Protein AF-A0A9D1WS43-F1 (afdb_monomer)

pLDDT: mean 86.1, std 12.15, range [51.59, 97.19]

Radius of gyration: 12.12 Å; Cα contacts (8 Å, |Δi|>4): 160; chains: 1; bounding box: 29×26×30 Å

Secondary structure (DSSP, 8-state):
-EEEEEEET-SS-TT-BEEE-TT--EEE-SSSTHHHHHHHHHHHHHHHHT--EEEEEE-SS-SGGGTT---SEEEEEEE----

Foldseek 3Di:
DFWCQKWAQQPAGGGFDWDQDPVRDIDGDPGDDPVSVVLSVCQVVCQVVQDKDKDKADLCCPDVVNVPRNSPIITIDIDHHDD

Structure (mmCIF, N/CA/C/O backbone):
data_AF-A0A9D1WS43-F1
#
_entry.id   AF-A0A9D1WS43-F1
#
loop_
_atom_site.group_PDB
_atom_site.id
_atom_site.type_symbol
_atom_site.label_atom_id
_atom_site.label_alt_id
_atom_site.label_comp_id
_atom_site.label_asym_id
_atom_site.label_entity_id
_atom_site.label_seq_id
_atom_site.pdbx_PDB_ins_code
_atom_site.Cartn_x
_atom_site.Cartn_y
_atom_site.Cartn_z
_atom_site.occupancy
_atom_site.B_iso_or_equiv
_atom_site.auth_seq_id
_atom_site.auth_comp_id
_atom_site.auth_asym_id
_atom_site.auth_atom_id
_atom_site.pdbx_PDB_model_num
ATOM 1 N N . ALA A 1 1 ? -5.370 4.144 1.986 1.00 95.38 1 ALA A N 1
ATOM 2 C CA . ALA A 1 1 ? -3.959 4.005 1.575 1.00 95.38 1 ALA A CA 1
ATOM 3 C C . ALA A 1 1 ? -3.440 5.326 1.005 1.00 95.38 1 ALA A C 1
ATOM 5 O O . ALA A 1 1 ? -4.120 5.915 0.170 1.00 95.38 1 ALA A O 1
ATOM 6 N N . THR A 1 2 ? -2.272 5.797 1.442 1.00 96.75 2 THR A N 1
ATOM 7 C CA . THR A 1 2 ? -1.609 7.015 0.936 1.00 96.75 2 THR A CA 1
ATOM 8 C C . THR A 1 2 ? -0.148 6.711 0.624 1.00 96.75 2 THR A C 1
ATOM 10 O O . THR A 1 2 ? 0.548 6.188 1.487 1.00 96.75 2 THR A O 1
ATOM 13 N N . VAL A 1 3 ? 0.338 7.067 -0.564 1.00 96.31 3 VAL A N 1
ATOM 14 C CA . VAL A 1 3 ? 1.771 6.990 -0.885 1.00 96.31 3 VAL A CA 1
ATOM 15 C C . VAL A 1 3 ? 2.515 8.070 -0.101 1.00 96.31 3 VAL A C 1
ATOM 17 O O . VAL A 1 3 ? 2.214 9.256 -0.241 1.00 96.31 3 VAL A O 1
ATOM 20 N N . LEU A 1 4 ? 3.474 7.653 0.718 1.00 96.62 4 LEU A N 1
ATOM 21 C CA . LEU A 1 4 ? 4.380 8.524 1.463 1.00 96.62 4 LEU A CA 1
ATOM 22 C C . LEU A 1 4 ? 5.639 8.822 0.652 1.00 96.62 4 LEU A C 1
ATOM 24 O O . LEU A 1 4 ? 6.053 9.971 0.552 1.00 96.62 4 LEU A O 1
ATOM 28 N N . GLU A 1 5 ? 6.217 7.791 0.037 1.00 94.81 5 GLU A N 1
ATOM 29 C CA . GLU A 1 5 ? 7.480 7.898 -0.689 1.00 94.81 5 GLU A CA 1
ATOM 30 C C . GLU A 1 5 ? 7.458 7.074 -1.969 1.00 94.81 5 GLU A C 1
ATOM 32 O O . GLU A 1 5 ? 6.784 6.044 -2.061 1.00 94.81 5 GLU A O 1
ATOM 37 N N . LYS A 1 6 ? 8.242 7.531 -2.945 1.00 92.44 6 LYS A N 1
ATOM 38 C CA . LYS A 1 6 ? 8.445 6.872 -4.229 1.00 92.44 6 LYS A CA 1
ATOM 39 C C . LYS A 1 6 ? 9.934 6.769 -4.515 1.00 92.44 6 LYS A C 1
ATOM 41 O O . LYS A 1 6 ? 10.639 7.774 -4.478 1.00 92.44 6 LYS A O 1
ATOM 46 N N . GLN A 1 7 ? 10.381 5.573 -4.863 1.00 89.88 7 GLN A N 1
ATOM 47 C CA . GLN A 1 7 ? 11.750 5.292 -5.279 1.00 89.88 7 GLN A CA 1
ATOM 48 C C . GLN A 1 7 ? 11.741 4.716 -6.694 1.00 89.88 7 GLN A C 1
ATOM 50 O O . GLN A 1 7 ? 10.853 3.939 -7.053 1.00 89.88 7 GLN A O 1
ATOM 55 N N . GLY A 1 8 ? 12.728 5.107 -7.500 1.00 86.38 8 GLY A N 1
ATOM 56 C CA . GLY A 1 8 ? 12.861 4.654 -8.883 1.00 86.38 8 GLY A CA 1
ATOM 57 C C . GLY A 1 8 ? 11.664 5.022 -9.765 1.00 86.38 8 GLY A C 1
ATOM 58 O O . GLY A 1 8 ? 11.036 6.077 -9.614 1.00 86.38 8 GLY A O 1
ATOM 59 N N . SER A 1 9 ? 11.342 4.121 -10.687 1.00 83.50 9 SER A N 1
ATOM 60 C CA . SER A 1 9 ? 10.352 4.335 -11.748 1.00 83.50 9 SER A CA 1
ATOM 61 C C . SER A 1 9 ? 8.937 3.877 -11.367 1.00 83.50 9 SER A C 1
ATOM 63 O O . SER A 1 9 ? 8.097 3.621 -12.227 1.00 83.50 9 SER A O 1
ATOM 65 N N . ALA A 1 10 ? 8.636 3.830 -10.065 1.00 83.75 10 ALA A N 1
ATOM 66 C CA . ALA A 1 10 ? 7.293 3.538 -9.580 1.00 83.75 10 ALA A CA 1
ATOM 67 C C . ALA A 1 10 ? 6.239 4.530 -10.154 1.00 83.75 10 ALA A C 1
ATOM 69 O O . ALA A 1 10 ? 6.525 5.730 -10.310 1.00 83.75 10 ALA A O 1
ATOM 70 N N . PRO A 1 11 ? 5.021 4.048 -10.472 1.00 79.38 11 PRO A N 1
ATOM 71 C CA . PRO A 1 11 ? 4.057 4.745 -11.336 1.00 79.38 11 PRO A CA 1
ATOM 72 C C . PRO A 1 11 ? 3.323 5.923 -10.682 1.00 79.38 11 PRO A C 1
ATOM 74 O O . PRO A 1 11 ? 2.896 6.845 -11.377 1.00 79.38 11 PRO A O 1
ATOM 77 N N . ARG A 1 12 ? 3.168 5.934 -9.352 1.00 86.19 12 ARG A N 1
ATOM 78 C CA . ARG A 1 12 ? 2.520 7.033 -8.612 1.00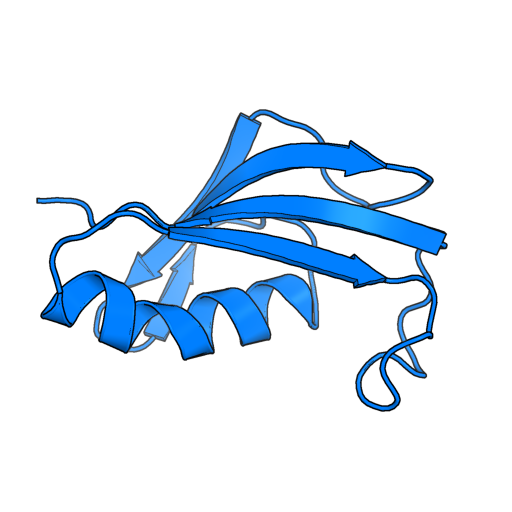 86.19 12 ARG A CA 1
ATOM 79 C C . ARG A 1 12 ? 3.475 7.623 -7.582 1.00 86.19 12 ARG A C 1
ATOM 81 O O . ARG A 1 12 ? 4.336 6.931 -7.058 1.00 86.19 12 ARG A O 1
ATOM 88 N N . GLY A 1 13 ? 3.346 8.923 -7.332 1.00 90.75 13 GLY A N 1
ATOM 89 C CA . GLY A 1 13 ? 4.184 9.651 -6.379 1.00 90.75 13 GLY A CA 1
ATOM 90 C C . GLY A 1 13 ? 3.523 9.875 -5.017 1.00 90.75 13 GLY A C 1
ATOM 91 O O . GLY A 1 13 ? 2.343 9.547 -4.846 1.00 90.75 13 GLY A O 1
ATOM 92 N N . PRO A 1 14 ? 4.273 10.467 -4.068 1.00 96.19 14 PRO A N 1
ATOM 93 C CA . PRO A 1 14 ? 3.752 10.889 -2.772 1.00 96.19 14 PRO A CA 1
ATOM 94 C C . PRO A 1 14 ? 2.450 11.682 -2.893 1.00 96.19 14 PRO A C 1
ATOM 96 O O . PRO A 1 14 ? 2.277 12.491 -3.805 1.00 96.19 14 PRO A O 1
ATOM 99 N N . GLY A 1 15 ? 1.518 11.430 -1.978 1.00 95.25 15 GLY A N 1
ATOM 100 C CA . GLY A 1 15 ? 0.197 12.057 -1.968 1.00 95.25 15 GLY A CA 1
ATOM 101 C C . GLY A 1 15 ? -0.860 11.345 -2.815 1.00 95.25 15 GLY A C 1
ATOM 102 O O . GLY A 1 15 ? -2.042 11.643 -2.648 1.00 95.25 15 GLY A O 1
ATOM 103 N N . ALA A 1 16 ? -0.497 10.370 -3.658 1.00 95.69 16 ALA A N 1
ATOM 104 C CA . ALA A 1 16 ? -1.486 9.494 -4.287 1.00 95.69 16 ALA A CA 1
ATOM 105 C C . ALA A 1 16 ? -2.257 8.699 -3.220 1.00 95.69 16 ALA A C 1
ATOM 107 O O . ALA A 1 16 ? -1.675 8.224 -2.241 1.00 95.69 16 ALA A O 1
ATOM 108 N N . LYS A 1 17 ? -3.573 8.561 -3.405 1.00 95.94 17 LYS A N 1
ATOM 109 C CA . LYS A 1 17 ? -4.473 7.928 -2.437 1.00 95.94 17 LYS A CA 1
ATOM 110 C C . LYS A 1 17 ? -5.358 6.884 -3.100 1.00 95.94 17 LYS A C 1
ATOM 112 O O . LYS A 1 17 ? -5.750 7.024 -4.256 1.00 95.94 17 LYS A O 1
ATOM 117 N N . MET A 1 18 ? -5.696 5.873 -2.312 1.00 96.25 18 MET A N 1
ATOM 118 C CA . MET A 1 18 ? -6.682 4.852 -2.636 1.00 96.25 18 MET A CA 1
ATOM 119 C C . MET A 1 18 ? -7.502 4.535 -1.386 1.00 96.25 18 MET A C 1
ATOM 121 O O . MET A 1 18 ? -6.942 4.384 -0.292 1.00 96.25 18 MET A O 1
ATOM 125 N N . LEU A 1 19 ? -8.818 4.433 -1.546 1.00 96.31 19 LEU A N 1
ATOM 126 C CA . LEU A 1 19 ? -9.734 3.941 -0.521 1.00 96.31 19 LEU A CA 1
ATOM 127 C C . LEU A 1 19 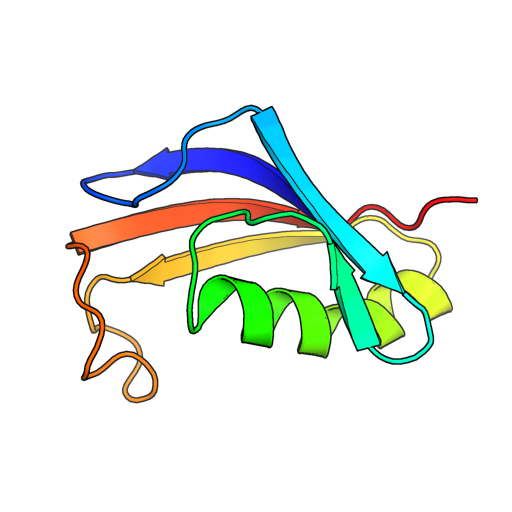? -10.002 2.456 -0.744 1.00 96.31 19 LEU A C 1
ATOM 129 O O . LEU A 1 19 ? -10.073 1.999 -1.884 1.00 96.31 19 LEU A O 1
ATOM 133 N N . ILE A 1 20 ? -10.155 1.734 0.360 1.00 95.25 20 ILE A N 1
ATOM 134 C CA . ILE A 1 20 ? -10.456 0.305 0.389 1.00 95.25 20 ILE A CA 1
ATOM 135 C C . ILE A 1 20 ? -11.713 0.169 1.243 1.00 95.25 20 ILE A C 1
ATOM 137 O O . ILE A 1 20 ? -11.692 0.555 2.412 1.00 95.25 20 ILE A O 1
ATOM 141 N N . SER A 1 21 ? -12.813 -0.293 0.651 1.00 92.31 21 SER A N 1
ATOM 142 C CA . SER A 1 21 ? -14.052 -0.524 1.395 1.00 92.31 21 SER A CA 1
ATOM 143 C C . SER A 1 21 ? -13.965 -1.813 2.223 1.00 92.31 21 SER A C 1
ATOM 145 O O . SER A 1 21 ? -13.138 -2.677 1.913 1.00 92.31 21 SER A O 1
ATOM 147 N N . PRO A 1 22 ? -14.819 -1.990 3.247 1.00 86.62 22 PRO A N 1
ATOM 148 C CA . PRO A 1 22 ? -14.907 -3.245 3.999 1.00 86.62 22 PRO A CA 1
ATOM 149 C C . PRO A 1 22 ? -15.189 -4.470 3.116 1.00 86.62 22 PRO A C 1
ATOM 151 O O . PRO A 1 22 ? -14.734 -5.569 3.410 1.00 86.62 22 PRO A O 1
ATOM 154 N N . GLU A 1 23 ? -15.888 -4.274 1.998 1.00 88.75 23 GLU A N 1
ATOM 155 C CA . GLU A 1 23 ? -16.187 -5.300 0.991 1.00 88.75 23 GLU A CA 1
ATOM 156 C C . GLU A 1 23 ? -15.020 -5.535 0.012 1.00 88.75 23 GLU A C 1
ATOM 158 O O . GLU A 1 23 ? -15.164 -6.263 -0.968 1.00 88.75 23 GLU A O 1
ATOM 163 N N . GLY A 1 24 ? -13.866 -4.898 0.238 1.00 86.56 24 GLY A N 1
ATOM 164 C CA . GLY A 1 24 ? -12.674 -5.013 -0.602 1.00 86.56 24 GLY A CA 1
ATOM 165 C C . GLY A 1 24 ? -12.715 -4.172 -1.878 1.00 86.56 24 GLY A C 1
ATOM 166 O O . GLY A 1 24 ? -11.855 -4.333 -2.745 1.00 86.56 24 GLY A O 1
ATOM 167 N N . ARG A 1 25 ? -13.687 -3.262 -2.030 1.00 92.31 25 ARG A N 1
ATOM 168 C CA . ARG A 1 25 ? -13.785 -2.417 -3.225 1.00 92.31 25 ARG A CA 1
ATOM 169 C C . ARG A 1 25 ? -12.746 -1.302 -3.186 1.00 92.31 25 ARG A C 1
ATOM 171 O O . ARG A 1 25 ? -12.602 -0.610 -2.180 1.00 92.31 25 ARG A O 1
ATOM 178 N N . LEU A 1 26 ? -12.054 -1.109 -4.305 1.00 94.44 26 LEU A N 1
ATOM 179 C CA . LEU A 1 26 ? -10.992 -0.116 -4.444 1.00 94.44 26 LEU A CA 1
ATOM 180 C C . LEU A 1 26 ? -11.504 1.142 -5.149 1.00 94.44 26 LEU A C 1
ATOM 182 O O . LEU A 1 26 ? -12.196 1.051 -6.165 1.00 94.44 26 LEU A O 1
ATOM 186 N N . TYR A 1 27 ? -11.135 2.313 -4.628 1.00 94.88 27 TYR A N 1
ATOM 187 C CA . TYR A 1 27 ? -11.408 3.609 -5.254 1.00 94.88 27 TYR A CA 1
ATOM 188 C C . TYR A 1 27 ? -10.128 4.437 -5.333 1.00 94.88 27 TYR A C 1
ATOM 190 O O . TYR A 1 27 ? -9.500 4.722 -4.311 1.00 94.88 27 TYR A O 1
ATOM 198 N N . GLY A 1 28 ? -9.763 4.861 -6.542 1.00 93.56 28 GLY A N 1
ATOM 199 C CA . GLY A 1 28 ? -8.465 5.481 -6.810 1.00 93.56 28 GLY A CA 1
ATOM 200 C C . GLY A 1 28 ? -7.348 4.447 -6.973 1.00 93.56 28 GLY A C 1
ATOM 201 O O . GLY A 1 28 ? -7.597 3.247 -6.988 1.00 93.56 28 GLY A O 1
ATOM 202 N N . THR A 1 29 ? -6.115 4.928 -7.123 1.00 93.19 29 THR A N 1
ATOM 203 C CA . THR A 1 29 ? -4.930 4.091 -7.347 1.00 93.19 29 THR A CA 1
ATOM 204 C C . THR A 1 29 ? -3.709 4.704 -6.667 1.00 93.19 29 THR A C 1
ATOM 206 O O . THR A 1 29 ? -3.478 5.918 -6.726 1.00 93.19 29 THR A O 1
ATOM 209 N N . ILE A 1 30 ? -2.916 3.850 -6.025 1.00 91.94 30 ILE A N 1
ATOM 210 C CA . ILE A 1 30 ? -1.616 4.196 -5.428 1.00 91.94 30 ILE A CA 1
ATOM 211 C C . ILE A 1 30 ? -0.438 3.673 -6.246 1.00 91.94 30 ILE A C 1
ATOM 213 O O . ILE A 1 30 ? 0.698 3.961 -5.896 1.00 91.94 30 ILE A O 1
ATOM 217 N N . GLY A 1 31 ? -0.680 2.946 -7.336 1.00 82.00 31 GLY A N 1
ATOM 218 C CA . GLY A 1 31 ? 0.398 2.374 -8.135 1.00 82.00 31 GLY A CA 1
ATOM 219 C C . GLY A 1 31 ? -0.049 1.417 -9.238 1.00 82.00 31 GLY A C 1
ATOM 220 O O . GLY A 1 31 ? 0.656 1.287 -10.228 1.00 82.00 31 GLY A O 1
ATOM 221 N N . GLY A 1 32 ? -1.229 0.806 -9.133 1.00 77.62 32 GLY A N 1
ATOM 222 C CA . GLY A 1 32 ? -1.651 -0.252 -10.050 1.00 77.62 32 GLY A CA 1
ATOM 223 C C . GLY A 1 32 ? -1.113 -1.628 -9.647 1.00 77.62 32 GLY A C 1
ATOM 224 O O . GLY A 1 32 ? -0.038 -1.749 -9.055 1.00 77.62 32 GLY A O 1
ATOM 225 N N . GLY A 1 33 ? -1.860 -2.680 -9.980 1.00 82.62 33 GLY A N 1
ATOM 226 C CA . GLY A 1 33 ? -1.375 -4.061 -9.946 1.00 82.62 33 GLY A CA 1
ATO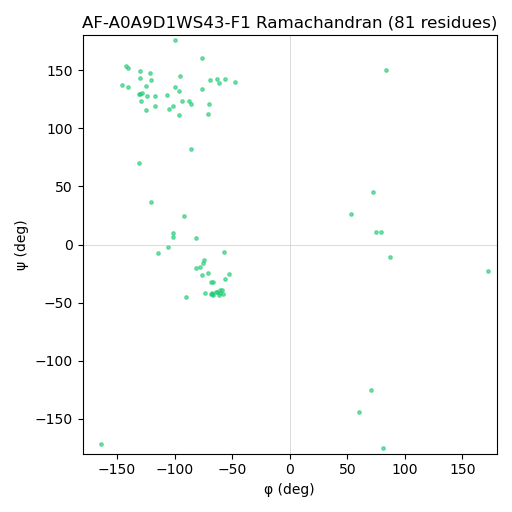M 227 C C . GLY A 1 33 ? -1.154 -4.615 -8.535 1.00 82.62 33 GLY A C 1
ATOM 228 O O . GLY A 1 33 ? -2.065 -4.633 -7.705 1.00 82.62 33 GLY A O 1
ATOM 229 N N . SER A 1 34 ? 0.055 -5.115 -8.264 1.00 81.25 34 SER A N 1
ATOM 230 C CA . SER A 1 34 ? 0.376 -5.850 -7.032 1.00 81.25 34 SER A CA 1
ATOM 231 C C . SER A 1 34 ? 0.356 -4.986 -5.773 1.00 81.25 34 SER A C 1
ATOM 233 O O . SER A 1 34 ? -0.062 -5.460 -4.717 1.00 81.25 34 SER A O 1
ATOM 235 N N . CYS A 1 35 ? 0.712 -3.703 -5.877 1.00 85.75 35 CYS A N 1
ATOM 236 C CA . CYS A 1 35 ? 0.667 -2.768 -4.750 1.00 85.75 35 CYS A CA 1
ATOM 237 C C . CYS A 1 35 ? -0.760 -2.616 -4.193 1.00 85.75 35 CYS A C 1
ATOM 239 O O . CYS A 1 35 ? -0.974 -2.579 -2.981 1.00 85.75 35 CYS A O 1
ATOM 241 N N . GLU A 1 36 ? -1.756 -2.579 -5.077 1.00 90.69 36 GLU A N 1
ATOM 242 C CA . GLU A 1 36 ? -3.163 -2.433 -4.700 1.00 90.69 36 GLU A CA 1
ATOM 243 C C . GLU A 1 36 ? -3.713 -3.720 -4.097 1.00 90.69 36 GLU A C 1
ATOM 245 O O . GLU A 1 36 ? -4.391 -3.672 -3.071 1.00 90.69 36 GLU A O 1
ATOM 250 N N . ALA A 1 37 ? -3.356 -4.867 -4.679 1.00 88.69 37 ALA A N 1
ATOM 251 C CA . ALA A 1 37 ? -3.710 -6.177 -4.144 1.00 88.69 37 ALA A CA 1
ATOM 252 C C . ALA A 1 37 ? -3.119 -6.399 -2.742 1.00 88.69 37 ALA A C 1
ATOM 254 O O . ALA A 1 37 ? -3.819 -6.859 -1.840 1.00 88.69 37 ALA A O 1
ATOM 255 N N . ALA A 1 38 ? -1.857 -6.021 -2.528 1.00 87.44 38 ALA A N 1
ATOM 256 C CA . ALA A 1 38 ? -1.198 -6.142 -1.232 1.00 87.44 38 ALA A CA 1
ATOM 257 C C . ALA A 1 38 ? -1.804 -5.191 -0.186 1.00 87.44 38 ALA A C 1
ATOM 259 O O . ALA A 1 38 ? -2.080 -5.602 0.941 1.00 87.44 38 ALA A O 1
ATOM 260 N N . ALA A 1 39 ? -2.091 -3.942 -0.566 1.00 91.50 39 ALA A N 1
ATOM 261 C CA . ALA A 1 39 ? -2.799 -2.999 0.297 1.00 91.50 39 ALA A CA 1
ATOM 262 C C . ALA A 1 39 ? -4.206 -3.502 0.673 1.00 91.50 39 ALA A C 1
ATOM 264 O O . ALA A 1 39 ? -4.602 -3.393 1.834 1.00 91.50 39 ALA A O 1
ATOM 265 N N . ALA A 1 40 ? -4.943 -4.083 -0.279 1.00 92.44 40 ALA A N 1
ATOM 266 C CA . ALA A 1 40 ? -6.257 -4.679 -0.040 1.00 92.44 40 ALA A CA 1
ATOM 267 C C . ALA A 1 40 ? -6.181 -5.889 0.904 1.00 92.44 40 ALA A C 1
ATOM 269 O O . ALA A 1 40 ? -7.006 -6.009 1.805 1.00 92.44 40 ALA A O 1
ATOM 270 N N . ALA A 1 41 ? -5.166 -6.743 0.753 1.00 91.38 41 ALA A N 1
ATOM 271 C CA . ALA A 1 41 ? -4.952 -7.901 1.620 1.00 91.38 41 ALA A CA 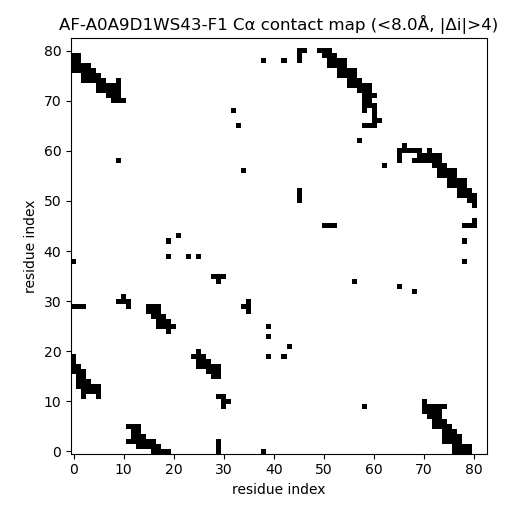1
ATOM 272 C C . ALA A 1 41 ? -4.592 -7.513 3.067 1.00 91.38 41 ALA A C 1
ATOM 274 O O . ALA A 1 41 ? -4.978 -8.212 4.001 1.00 91.38 41 ALA A O 1
ATOM 275 N N . ALA A 1 42 ? -3.888 -6.395 3.267 1.00 91.44 42 ALA A N 1
ATOM 276 C CA . ALA A 1 42 ? -3.535 -5.886 4.595 1.00 91.44 42 ALA A CA 1
ATOM 277 C C . ALA A 1 42 ? -4.673 -5.096 5.276 1.00 91.44 42 ALA A C 1
ATOM 279 O O . ALA A 1 42 ? -4.682 -4.945 6.501 1.00 91.44 42 ALA A O 1
ATOM 280 N N . ALA A 1 43 ? -5.650 -4.598 4.510 1.00 92.75 43 ALA A N 1
ATOM 281 C CA . ALA A 1 43 ? -6.716 -3.737 5.022 1.00 92.75 43 ALA A CA 1
ATOM 282 C C . ALA A 1 43 ? -7.557 -4.353 6.163 1.00 92.75 43 ALA A C 1
ATOM 284 O O . ALA A 1 43 ? -7.790 -3.641 7.141 1.00 92.75 43 ALA A O 1
ATOM 285 N N . PRO A 1 44 ? -7.970 -5.641 6.133 1.00 92.44 44 PRO A N 1
ATOM 286 C CA . PRO A 1 44 ? -8.752 -6.235 7.220 1.00 92.44 44 PRO A CA 1
ATOM 287 C C . PRO A 1 44 ? -8.037 -6.181 8.573 1.00 92.44 44 PRO A C 1
ATOM 289 O O . PRO A 1 44 ? -8.661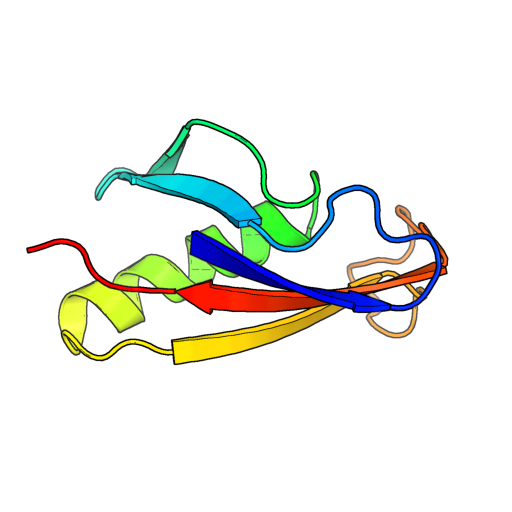 -5.896 9.593 1.00 92.44 44 PRO A O 1
ATOM 292 N N . GLN A 1 45 ? -6.719 -6.400 8.584 1.00 92.25 45 GLN A N 1
ATOM 293 C CA . GLN A 1 45 ? -5.924 -6.347 9.809 1.00 92.25 45 GLN A CA 1
ATOM 294 C C . GLN A 1 45 ? -5.825 -4.918 10.353 1.00 92.25 45 GLN A C 1
ATOM 296 O O . GLN A 1 45 ? -5.974 -4.718 11.556 1.00 92.25 45 GLN A O 1
ATOM 301 N N . VAL A 1 46 ? -5.609 -3.932 9.478 1.00 94.38 46 VAL A N 1
ATOM 302 C CA . VAL A 1 46 ? -5.548 -2.502 9.836 1.00 94.38 46 VAL A CA 1
ATOM 303 C C . VAL A 1 46 ? -6.887 -2.013 10.397 1.00 94.38 46 VAL A C 1
ATOM 305 O O . VAL A 1 46 ? -6.923 -1.281 11.387 1.00 94.38 46 VAL A O 1
ATOM 308 N N . LEU A 1 47 ? -8.001 -2.452 9.804 1.00 91.81 47 LEU A N 1
ATOM 309 C CA . LEU A 1 47 ? -9.345 -2.140 10.293 1.00 91.81 47 LEU A CA 1
ATOM 310 C C . LEU A 1 47 ? -9.622 -2.784 11.656 1.00 91.81 47 LEU A C 1
ATOM 312 O O . LEU A 1 47 ? -10.152 -2.117 12.544 1.00 91.81 47 LEU A O 1
ATOM 316 N N . ALA A 1 48 ? -9.238 -4.051 11.842 1.00 92.56 48 ALA A N 1
ATOM 317 C CA . ALA A 1 48 ? -9.437 -4.771 13.098 1.00 92.56 48 ALA A CA 1
ATOM 318 C C . ALA A 1 48 ? -8.588 -4.202 14.244 1.00 92.56 48 ALA A C 1
ATOM 320 O O . ALA A 1 48 ? -9.079 -4.067 15.363 1.00 92.56 48 ALA A O 1
ATOM 321 N N . SER A 1 49 ? -7.327 -3.848 13.977 1.00 94.75 49 SER A N 1
ATOM 322 C CA . SER A 1 49 ? -6.433 -3.286 14.995 1.00 94.75 49 SER A CA 1
ATOM 323 C C . SER A 1 49 ? -6.702 -1.812 15.287 1.00 94.75 49 SER A C 1
ATOM 325 O O . SER A 1 49 ? -6.255 -1.323 16.324 1.00 94.75 49 SER A O 1
ATOM 327 N N . ARG A 1 50 ? -7.386 -1.096 14.378 1.00 94.38 50 ARG A N 1
ATOM 328 C CA . ARG A 1 50 ? -7.537 0.372 14.401 1.00 94.38 50 ARG A CA 1
ATOM 329 C C . ARG A 1 50 ? -6.192 1.106 14.489 1.00 94.38 50 ARG A C 1
ATOM 331 O O . ARG A 1 50 ? -6.121 2.228 14.981 1.00 94.38 50 ARG A O 1
ATOM 338 N N . GLN A 1 51 ? -5.119 0.481 14.011 1.00 95.56 51 GLN A N 1
ATOM 339 C CA . GLN A 1 51 ? -3.775 1.048 14.019 1.00 95.56 51 GLN A CA 1
ATOM 340 C C . GLN A 1 51 ? -3.287 1.225 12.593 1.00 95.56 51 GLN A C 1
ATOM 342 O O . GLN A 1 51 ? -3.281 0.273 11.810 1.00 95.56 51 GLN A O 1
ATOM 347 N N . ALA A 1 52 ? -2.843 2.439 12.280 1.00 96.19 52 ALA A N 1
ATOM 348 C CA . ALA A 1 52 ? -2.223 2.723 11.003 1.00 96.19 52 ALA A CA 1
ATOM 349 C C . ALA A 1 52 ? -0.921 1.922 10.839 1.00 96.19 52 ALA A C 1
ATOM 351 O O . ALA A 1 52 ? -0.162 1.731 11.790 1.00 96.19 52 ALA A O 1
ATOM 352 N N . GLN A 1 53 ? -0.662 1.457 9.621 1.00 95.81 53 GLN A N 1
ATOM 353 C CA . GLN A 1 53 ? 0.520 0.670 9.280 1.00 95.81 53 GLN A CA 1
ATOM 354 C C . GLN A 1 53 ? 1.210 1.248 8.051 1.00 95.81 53 GLN A C 1
ATOM 356 O O . GLN A 1 53 ? 0.554 1.688 7.107 1.00 95.81 53 GLN A O 1
ATOM 361 N N . VAL A 1 54 ? 2.539 1.206 8.042 1.00 95.50 54 VAL A N 1
ATOM 362 C CA . VAL A 1 54 ? 3.349 1.605 6.889 1.00 95.50 54 VAL A CA 1
ATOM 363 C C . VAL A 1 54 ? 3.915 0.357 6.229 1.00 95.50 54 VAL A C 1
ATOM 365 O O . VAL A 1 54 ? 4.517 -0.481 6.894 1.00 95.50 54 VAL A O 1
ATOM 368 N N . HIS A 1 55 ? 3.725 0.254 4.917 1.00 91.56 55 HIS A N 1
ATOM 369 C CA . HIS A 1 55 ? 4.173 -0.868 4.097 1.00 91.56 55 HIS A CA 1
ATOM 370 C C . HIS A 1 55 ? 5.046 -0.364 2.953 1.00 91.56 55 HIS A C 1
ATOM 372 O O . HIS A 1 55 ? 4.700 0.619 2.297 1.00 91.56 55 HIS A O 1
ATOM 378 N N . THR A 1 56 ? 6.162 -1.041 2.691 1.00 90.56 56 THR A N 1
ATOM 379 C CA . THR A 1 56 ? 7.006 -0.768 1.521 1.00 90.56 56 THR A CA 1
ATOM 380 C C . THR A 1 56 ? 6.799 -1.862 0.484 1.00 90.56 56 THR A C 1
ATOM 382 O O . THR A 1 56 ? 7.128 -3.021 0.723 1.00 90.56 56 THR A O 1
ATOM 385 N N . PHE A 1 57 ? 6.284 -1.479 -0.680 1.00 85.56 57 PHE A N 1
ATOM 386 C CA . PHE A 1 57 ? 6.049 -2.361 -1.818 1.00 85.56 57 PHE A CA 1
ATOM 387 C C . PHE A 1 57 ? 7.154 -2.168 -2.853 1.00 85.56 57 PHE A C 1
ATOM 389 O O . PHE A 1 57 ? 7.322 -1.063 -3.374 1.00 85.56 57 PHE A O 1
ATOM 396 N N . ARG A 1 58 ? 7.914 -3.226 -3.147 1.00 82.38 58 ARG A N 1
ATOM 397 C CA . ARG A 1 58 ? 8.968 -3.215 -4.170 1.00 82.38 58 ARG A CA 1
ATOM 398 C C . ARG A 1 58 ? 8.416 -3.771 -5.479 1.00 82.38 58 ARG A C 1
ATOM 400 O O . ARG A 1 58 ? 7.773 -4.803 -5.481 1.00 82.38 58 ARG A O 1
ATOM 407 N N . MET A 1 59 ? 8.669 -3.072 -6.577 1.00 76.06 59 MET A N 1
ATOM 408 C CA . MET A 1 59 ? 8.253 -3.408 -7.947 1.00 76.06 59 MET A CA 1
ATOM 409 C C . MET A 1 59 ? 9.491 -3.558 -8.845 1.00 76.06 59 MET A C 1
ATOM 411 O O . MET A 1 59 ? 9.528 -3.098 -9.989 1.00 76.06 59 MET A O 1
ATOM 415 N N . ASP A 1 60 ? 10.561 -4.113 -8.282 1.00 72.69 60 ASP A N 1
ATOM 416 C CA . ASP A 1 60 ? 11.856 -4.351 -8.926 1.00 72.69 60 ASP A CA 1
ATOM 417 C C . ASP A 1 60 ? 12.040 -5.820 -9.350 1.00 72.69 60 ASP A C 1
ATOM 419 O O . ASP A 1 60 ? 13.111 -6.196 -9.817 1.00 72.69 60 ASP A O 1
ATOM 423 N N . GLY A 1 61 ? 10.996 -6.646 -9.209 1.00 66.88 61 GLY A N 1
ATOM 424 C CA . GLY A 1 61 ? 11.039 -8.077 -9.514 1.00 66.88 61 GLY A CA 1
ATOM 425 C C . GLY A 1 61 ? 11.777 -8.918 -8.468 1.00 66.88 61 GLY A C 1
ATOM 426 O O . GLY A 1 61 ? 12.044 -10.090 -8.726 1.00 66.88 61 GLY A O 1
ATOM 427 N N . SER A 1 62 ? 12.110 -8.352 -7.299 1.00 66.56 62 SER A N 1
ATOM 428 C CA . SER A 1 62 ? 12.674 -9.122 -6.181 1.00 66.56 62 SER A CA 1
ATOM 429 C C . SER A 1 62 ? 11.656 -10.052 -5.513 1.00 66.56 62 SER A C 1
ATOM 431 O O . SER A 1 62 ? 12.054 -11.070 -4.945 1.00 66.56 62 SER A O 1
ATOM 433 N N . ASP A 1 63 ? 10.356 -9.749 -5.604 1.00 65.25 63 ASP A N 1
ATOM 434 C CA . ASP A 1 63 ? 9.289 -10.671 -5.210 1.00 65.25 63 ASP A CA 1
ATOM 435 C C . ASP A 1 63 ? 8.923 -11.579 -6.405 1.00 65.25 63 ASP A C 1
ATOM 437 O O . ASP A 1 63 ? 8.541 -11.075 -7.467 1.00 65.25 63 ASP A O 1
ATOM 441 N N . PRO A 1 64 ? 8.984 -12.918 -6.260 1.00 59.38 64 PRO A N 1
ATOM 442 C CA . PRO A 1 64 ? 8.533 -13.860 -7.284 1.00 59.38 64 PRO A CA 1
ATOM 443 C C . PRO A 1 64 ? 7.095 -13.615 -7.771 1.00 59.38 64 PRO A C 1
ATOM 445 O O . PRO A 1 64 ? 6.756 -13.983 -8.896 1.00 59.38 64 PRO A O 1
ATOM 448 N N . LYS A 1 65 ? 6.241 -12.999 -6.943 1.00 57.44 65 LYS A N 1
ATOM 449 C CA . LYS A 1 65 ? 4.856 -12.633 -7.281 1.00 57.44 65 LYS A CA 1
ATOM 450 C C . LYS A 1 65 ? 4.758 -11.406 -8.193 1.00 57.44 65 LYS A C 1
ATOM 452 O O . LYS A 1 65 ? 3.720 -11.212 -8.819 1.00 57.44 65 LYS A O 1
ATOM 457 N N . ASP A 1 66 ? 5.833 -10.628 -8.310 1.00 59.25 66 ASP A N 1
ATOM 458 C CA . ASP A 1 66 ? 5.928 -9.397 -9.104 1.00 59.25 66 ASP A CA 1
ATOM 459 C C . ASP A 1 66 ? 6.642 -9.596 -10.453 1.00 59.25 66 ASP A C 1
ATOM 461 O O . ASP A 1 66 ? 6.903 -8.629 -11.173 1.00 59.25 66 ASP A O 1
ATOM 465 N N . ALA A 1 67 ? 6.902 -10.851 -10.848 1.00 52.56 67 ALA A N 1
ATOM 466 C CA . ALA A 1 67 ? 7.670 -11.234 -12.040 1.00 52.56 67 ALA A CA 1
ATOM 467 C C . ALA A 1 67 ? 7.138 -10.693 -13.392 1.00 52.56 67 ALA A C 1
ATOM 469 O O . ALA A 1 67 ? 7.798 -10.857 -14.415 1.00 52.56 67 ALA A O 1
ATOM 470 N N . GLY A 1 68 ? 5.967 -10.045 -13.419 1.00 51.59 68 GLY A N 1
ATOM 471 C CA . GLY A 1 68 ? 5.360 -9.455 -14.620 1.00 51.59 68 GLY A CA 1
ATOM 472 C C . GLY A 1 68 ? 5.230 -7.926 -14.632 1.00 51.59 68 GLY A C 1
ATOM 473 O O . GLY A 1 68 ? 4.852 -7.375 -15.663 1.00 51.59 68 GLY A O 1
ATOM 474 N N . MET A 1 69 ? 5.522 -7.221 -13.532 1.00 54.16 69 MET A N 1
ATOM 475 C CA . MET A 1 69 ? 5.332 -5.763 -13.417 1.00 54.16 69 MET A CA 1
ATOM 476 C C . MET A 1 69 ? 6.587 -5.092 -12.857 1.00 54.16 69 MET A C 1
ATOM 478 O O . MET A 1 69 ? 6.623 -4.597 -11.733 1.00 54.16 69 MET A O 1
ATOM 482 N N . ILE A 1 70 ? 7.642 -5.068 -13.670 1.00 62.72 70 ILE A N 1
ATOM 483 C CA . ILE A 1 70 ? 8.906 -4.415 -13.323 1.00 62.72 70 ILE A CA 1
ATOM 484 C C . ILE A 1 70 ? 8.796 -2.939 -13.703 1.00 62.72 70 ILE A C 1
ATOM 486 O O . ILE A 1 70 ? 9.245 -2.507 -14.763 1.00 62.72 70 ILE A O 1
ATOM 490 N N . CYS A 1 71 ? 8.175 -2.144 -12.835 1.00 64.56 71 CYS A N 1
ATOM 491 C CA . CYS A 1 71 ? 8.286 -0.692 -12.940 1.00 64.56 71 CYS A CA 1
ATOM 492 C C . CYS A 1 71 ? 9.668 -0.204 -12.478 1.00 64.56 71 CYS A C 1
ATOM 494 O O . CYS A 1 71 ? 10.005 0.940 -12.748 1.00 64.56 71 CYS A O 1
ATOM 496 N N . GLY A 1 72 ? 10.479 -1.035 -11.806 1.00 70.38 72 GLY A N 1
ATOM 497 C CA . GLY A 1 72 ? 11.855 -0.702 -11.415 1.00 70.38 72 GLY A CA 1
ATOM 498 C C . GLY A 1 72 ? 11.921 0.312 -10.271 1.00 70.38 72 GLY A C 1
ATOM 499 O O . GLY A 1 72 ? 12.655 1.300 -10.343 1.00 70.38 72 GLY A O 1
ATOM 500 N N . GLY A 1 73 ? 11.107 0.123 -9.232 1.00 84.62 73 GLY A N 1
ATOM 501 C CA . GLY A 1 73 ? 11.014 1.069 -8.121 1.00 84.62 73 GLY A CA 1
ATOM 502 C C . GLY A 1 73 ? 10.341 0.502 -6.878 1.00 84.62 73 GLY A C 1
ATOM 503 O O . GLY A 1 73 ? 10.045 -0.686 -6.810 1.00 84.62 73 GLY A O 1
ATOM 504 N N . ALA A 1 74 ? 10.075 1.362 -5.899 1.00 88.06 74 ALA A N 1
ATOM 505 C CA . ALA A 1 74 ? 9.360 1.006 -4.677 1.00 88.06 74 ALA A CA 1
ATOM 506 C C . ALA A 1 74 ? 8.428 2.136 -4.217 1.00 88.06 74 ALA A C 1
ATOM 508 O O . ALA A 1 74 ? 8.664 3.312 -4.510 1.00 88.06 74 ALA A O 1
ATOM 509 N N . LEU A 1 75 ? 7.372 1.772 -3.493 1.00 91.50 75 LEU A N 1
ATOM 510 C CA . LEU A 1 75 ? 6.424 2.692 -2.870 1.00 91.50 75 LEU A CA 1
ATOM 511 C C . LEU A 1 75 ? 6.336 2.420 -1.377 1.00 91.50 75 LEU A C 1
ATOM 513 O O . LEU A 1 75 ? 6.045 1.298 -0.970 1.00 91.50 75 LEU A O 1
ATOM 517 N N . THR A 1 76 ? 6.509 3.460 -0.569 1.00 93.69 76 THR A N 1
ATOM 518 C CA . THR A 1 76 ? 6.163 3.417 0.855 1.00 93.69 76 THR A CA 1
ATOM 519 C C . THR A 1 76 ? 4.751 3.959 1.009 1.00 93.69 76 THR A C 1
ATOM 521 O O . THR A 1 76 ? 4.462 5.074 0.575 1.00 93.69 76 THR A O 1
ATOM 524 N N . VAL A 1 77 ? 3.856 3.177 1.603 1.00 95.44 77 VAL A N 1
ATOM 525 C CA . VAL A 1 77 ? 2.420 3.453 1.661 1.00 95.44 77 VAL A CA 1
ATOM 526 C C . VAL A 1 77 ? 1.925 3.357 3.095 1.00 95.44 77 VAL A C 1
ATOM 528 O O . VAL A 1 77 ? 2.144 2.365 3.783 1.00 95.44 77 VAL A O 1
ATOM 531 N N . LEU A 1 78 ? 1.189 4.378 3.518 1.00 97.19 78 LEU A N 1
ATOM 532 C CA . LEU A 1 78 ? 0.426 4.397 4.756 1.00 97.19 78 LEU A CA 1
ATOM 533 C C . LEU A 1 78 ? -0.956 3.777 4.533 1.00 97.19 78 LEU A C 1
ATOM 535 O O . LEU A 1 78 ? -1.753 4.282 3.733 1.00 97.19 78 LEU A O 1
ATOM 539 N N . LEU A 1 79 ? -1.268 2.722 5.273 1.00 96.44 79 LEU A N 1
ATOM 540 C CA . LEU A 1 79 ? -2.623 2.225 5.469 1.00 96.44 79 LEU A CA 1
ATOM 541 C C . LEU A 1 79 ? -3.155 2.804 6.775 1.00 96.44 79 LEU A C 1
ATOM 543 O O . LEU A 1 79 ? -2.675 2.464 7.848 1.00 96.44 79 LEU A O 1
ATOM 547 N N . ASP A 1 80 ? -4.131 3.693 6.655 1.00 96.56 80 ASP A N 1
ATOM 548 C CA . ASP A 1 80 ? -4.741 4.407 7.771 1.00 96.56 80 ASP A CA 1
ATOM 549 C C . ASP A 1 80 ? -6.225 4.014 7.849 1.00 96.56 80 ASP A C 1
ATOM 551 O O . ASP A 1 80 ? -6.928 4.186 6.839 1.00 96.56 80 ASP A O 1
ATOM 555 N N . PRO A 1 81 ? -6.696 3.412 8.960 1.00 94.56 81 PRO A N 1
ATOM 556 C CA . PRO A 1 81 ? -8.102 3.077 9.125 1.00 94.56 81 PRO A CA 1
ATOM 557 C C . PRO A 1 81 ? -8.907 4.363 9.325 1.00 94.56 81 PRO A C 1
ATOM 559 O O . PRO A 1 81 ? -8.800 5.032 10.350 1.00 94.56 81 PRO A O 1
ATOM 562 N N . LEU A 1 82 ? -9.740 4.699 8.341 1.00 87.75 82 LEU A N 1
ATOM 563 C CA . LEU A 1 82 ? -10.682 5.806 8.476 1.00 87.75 82 LEU A CA 1
ATOM 564 C C . LEU A 1 82 ? -11.765 5.435 9.502 1.00 87.75 82 LEU A C 1
ATOM 566 O O . LEU A 1 82 ? -12.155 4.269 9.588 1.00 87.75 82 LEU A O 1
ATOM 570 N N . ALA A 1 83 ? -12.165 6.427 10.304 1.00 62.38 83 ALA A N 1
ATOM 571 C CA . ALA A 1 83 ? -13.008 6.273 11.492 1.00 62.38 83 ALA A CA 1
ATOM 572 C C . ALA A 1 83 ? -14.314 5.508 11.238 1.00 62.38 83 ALA A C 1
ATOM 574 O O . ALA A 1 83 ? -15.021 5.862 10.266 1.00 62.38 83 ALA A O 1
#

Organism: NCBI:txid2838465

Nearest PDB structures (foldseek):
  3on5-assembly1_A  TM=9.156E-01  e=5.242E-04  Halalkalibacterium halodurans
  2we8-assembly1_A-2  TM=8.973E-01  e=1.058E-03  Mycolicibacterium smegmatis MC2 155
  2we7-assembly1_A-3  TM=9.142E-01  e=1.878E-03  Mycolicibacterium smegmatis MC2 155
  2we7-assembly2_B-2  TM=6.202E-01  e=1.274E-02  Mycolicibacterium smegmatis MC2 155
  2we8-assembly2_B-3  TM=6.265E-01  e=9.207E-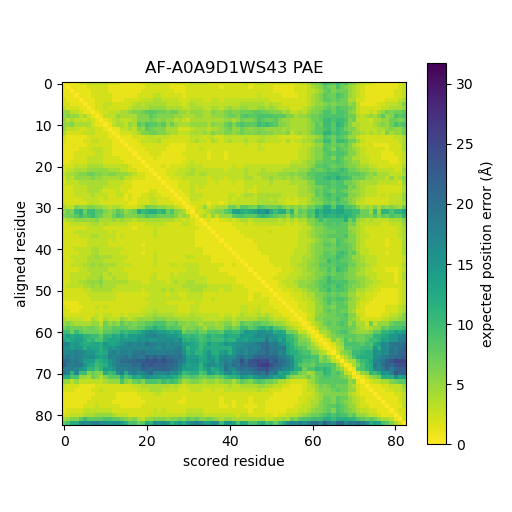02  Mycolicibacterium smegmatis MC2 155

Solvent-accessible surface area (backbone atoms only — not comparable to full-atom values): 4687 Å² total; per-residue (Å²): 63,34,25,68,39,59,37,77,54,41,81,40,50,56,74,28,44,26,49,71,44,98,88,67,50,75,44,75,55,56,52,56,69,68,57,50,53,52,53,57,69,48,41,64,58,28,56,73,68,67,43,66,47,78,47,78,44,73,28,60,44,85,45,83,90,37,72,85,52,68,49,50,18,29,38,32,31,39,40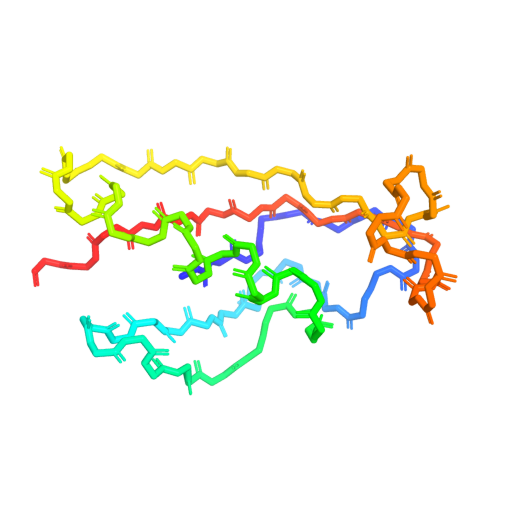,58,57,78,131

Sequence (83 a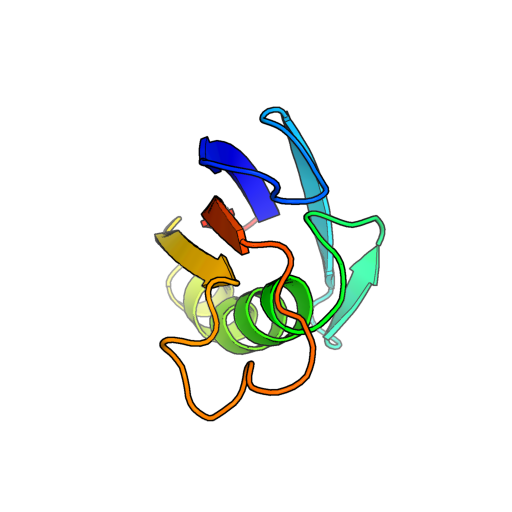a):
ATVLEKQGSAPRGPGAKMLISPEGRLYGTIGGGSCEAAAAAAAPQVLASRQAQVHTFRMDGSDPKDAGMICGGALTVLLDPLA

Mean predicted aligned error: 5.07 Å

InterPro domains:
  IPR003777 XdhC- CoxI [PF02625] (1-57)
  IPR052698 Molybdenum Co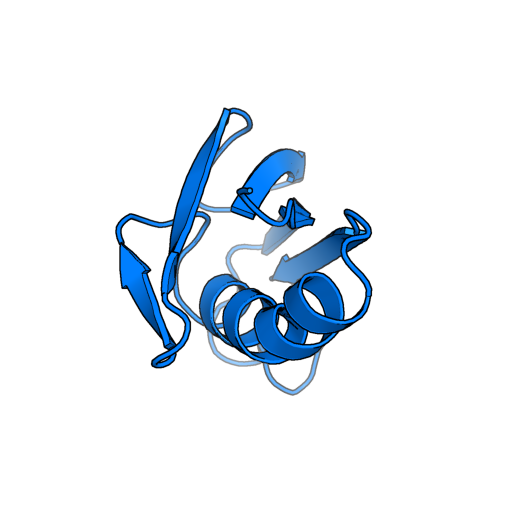factor Utilization and Processing [PTHR30388] (1-82)